Protein AF-A0A539E215-F1 (afdb_monomer_lite)

Secondary structure (DSSP, 8-state):
----SS--TTHHHHHHHHHHHTT--HHHHHIIIIIHHHHHHHTTTSS-STT-SPPPPBTT--BTTB-S-SSPPPPB-

Sequence (77 aa):
AADWGKSDPLKVPKTGQLMHEVGFSDAEIEQVLFYNPIHYYAQSGKISVEEMVPAKIDQTQRFQENSVLRGQTPVVE

Radius of gyration: 1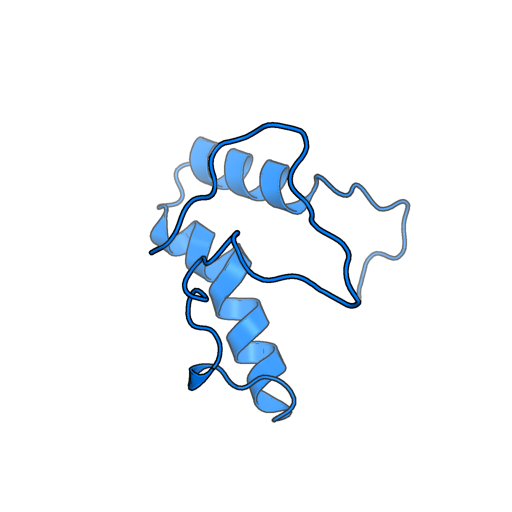7.68 Å; chains: 1; bounding box: 32×40×40 Å

pLDDT: mean 92.38, std 9.17, range [46.31, 98.69]

Foldseek 3Di:
DPPPPPDDPCPLVVVLVVCVVVPDDPVVSCCVSPVVVQVVVCVVVPHDPVPPDDDFAFQVDADVNDGPDDPDDTDGD

Structure (mmCIF, N/CA/C/O backbone):
data_AF-A0A539E215-F1
#
_entry.id   AF-A0A539E215-F1
#
loop_
_atom_site.group_PDB
_atom_site.id
_atom_site.type_symbol
_atom_site.label_atom_id
_atom_site.label_alt_id
_atom_site.label_comp_id
_atom_site.label_asym_id
_atom_site.label_entity_id
_atom_site.label_seq_id
_atom_site.pdbx_PDB_ins_code
_atom_site.Cartn_x
_atom_site.Cartn_y
_atom_site.Cartn_z
_atom_site.occupancy
_atom_site.B_iso_or_equiv
_atom_site.auth_seq_id
_atom_site.auth_comp_id
_atom_site.auth_asym_id
_atom_site.auth_atom_id
_atom_site.pdbx_PDB_model_num
ATOM 1 N N . ALA A 1 1 ? 6.831 -18.210 1.201 1.00 46.31 1 ALA A N 1
ATOM 2 C CA . ALA A 1 1 ? 7.784 -17.705 2.206 1.00 46.31 1 ALA A CA 1
ATOM 3 C C . ALA A 1 1 ? 7.538 -16.213 2.350 1.00 46.31 1 ALA A C 1
ATOM 5 O O . ALA A 1 1 ? 7.501 -15.539 1.333 1.00 46.31 1 ALA A O 1
ATOM 6 N N . ALA A 1 2 ? 7.265 -15.722 3.556 1.00 54.31 2 ALA A N 1
ATOM 7 C CA . ALA A 1 2 ? 7.350 -14.293 3.839 1.00 54.31 2 ALA A CA 1
ATOM 8 C C . ALA A 1 2 ? 8.765 -14.046 4.370 1.00 54.31 2 ALA A C 1
ATOM 10 O O . ALA A 1 2 ? 9.239 -14.840 5.181 1.00 54.31 2 ALA A O 1
ATOM 11 N N . ASP A 1 3 ? 9.459 -13.018 3.894 1.00 65.62 3 ASP A N 1
ATOM 12 C CA . ASP A 1 3 ? 10.779 -12.674 4.420 1.00 65.62 3 ASP A CA 1
ATOM 13 C C . ASP A 1 3 ? 10.602 -11.999 5.783 1.00 65.62 3 ASP A C 1
ATOM 15 O O . ASP A 1 3 ? 10.389 -10.793 5.883 1.00 65.62 3 ASP A O 1
ATOM 19 N N . TRP A 1 4 ? 10.689 -12.791 6.854 1.00 65.19 4 TRP A N 1
ATOM 20 C CA . TRP A 1 4 ? 10.592 -12.349 8.256 1.00 65.19 4 TRP A CA 1
ATOM 21 C C . TRP A 1 4 ? 11.843 -11.580 8.736 1.00 65.19 4 TRP A C 1
ATOM 23 O O . TRP A 1 4 ? 12.205 -11.627 9.911 1.00 65.19 4 TRP A O 1
ATOM 33 N N . GLY A 1 5 ? 12.544 -10.902 7.823 1.00 79.69 5 GLY A N 1
ATOM 34 C CA . GLY A 1 5 ? 13.669 -10.028 8.142 1.00 79.69 5 GLY A CA 1
ATOM 35 C C . GLY A 1 5 ? 13.218 -8.699 8.756 1.00 79.69 5 GLY A C 1
ATOM 36 O O . GLY A 1 5 ? 12.042 -8.479 9.050 1.00 79.69 5 GLY A O 1
ATOM 37 N N . LYS A 1 6 ? 14.161 -7.768 8.937 1.00 83.81 6 LYS A N 1
ATOM 38 C CA . LYS A 1 6 ? 13.839 -6.408 9.391 1.00 83.81 6 LYS A CA 1
ATOM 39 C C . LYS A 1 6 ? 12.895 -5.745 8.383 1.00 83.81 6 LYS A C 1
ATOM 41 O O . LYS A 1 6 ? 13.302 -5.446 7.261 1.00 83.81 6 LYS A O 1
ATOM 46 N N . SER A 1 7 ? 11.657 -5.505 8.804 1.00 83.62 7 SER A N 1
ATOM 47 C CA . SER A 1 7 ? 10.651 -4.866 7.960 1.00 83.62 7 SER A CA 1
ATOM 48 C C . SER A 1 7 ? 11.008 -3.400 7.699 1.00 83.62 7 SER A C 1
ATOM 50 O O . SER A 1 7 ? 11.404 -2.671 8.612 1.00 83.62 7 SER A O 1
ATOM 52 N N . ASP A 1 8 ? 10.869 -2.975 6.445 1.00 89.56 8 ASP A N 1
ATOM 53 C CA . ASP A 1 8 ? 10.855 -1.567 6.053 1.00 89.56 8 ASP A CA 1
ATOM 54 C C . ASP A 1 8 ? 9.392 -1.192 5.764 1.00 89.56 8 ASP A C 1
ATOM 56 O O . ASP A 1 8 ? 8.850 -1.657 4.756 1.00 89.56 8 ASP A O 1
ATOM 60 N N . PRO A 1 9 ? 8.734 -0.369 6.605 1.00 91.19 9 PRO A N 1
ATOM 61 C CA . PRO A 1 9 ? 7.329 -0.008 6.408 1.00 91.19 9 PRO A CA 1
ATOM 62 C C . PRO A 1 9 ? 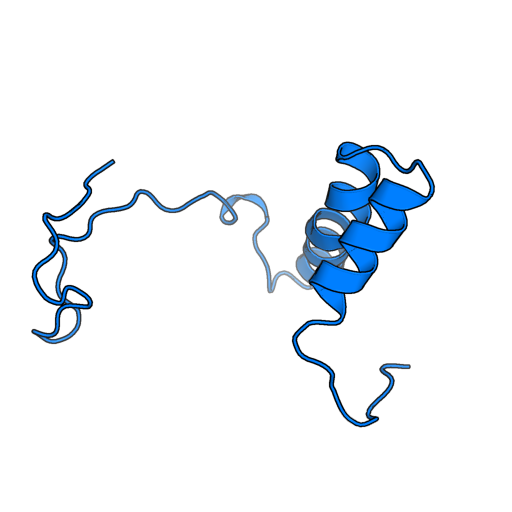7.094 0.772 5.105 1.00 91.19 9 PRO A C 1
ATOM 64 O O . PRO A 1 9 ? 5.962 0.866 4.643 1.00 91.19 9 PRO A O 1
ATOM 67 N N . LEU A 1 10 ? 8.153 1.300 4.482 1.00 95.00 10 LEU A N 1
ATOM 68 C CA . LEU A 1 10 ? 8.088 2.003 3.204 1.00 95.00 10 LEU A CA 1
ATOM 69 C C . LEU A 1 10 ? 8.399 1.099 2.006 1.00 95.00 10 LEU A C 1
ATOM 71 O O . LEU A 1 10 ? 8.521 1.594 0.887 1.00 95.00 10 LEU A O 1
ATOM 75 N N . LYS A 1 11 ? 8.543 -0.220 2.188 1.00 91.81 11 LYS A N 1
ATOM 76 C CA . LYS A 1 11 ? 8.901 -1.113 1.078 1.00 91.81 11 LYS A CA 1
ATOM 77 C C . LYS A 1 11 ? 7.843 -1.132 -0.026 1.00 91.81 11 LYS A C 1
ATOM 79 O O . LYS A 1 11 ? 8.216 -1.103 -1.195 1.00 91.81 11 LYS A O 1
ATOM 84 N N . VAL A 1 12 ? 6.557 -1.126 0.332 1.00 94.31 12 VAL A N 1
ATOM 85 C CA . VAL A 1 12 ? 5.446 -1.082 -0.636 1.00 94.31 12 VAL A CA 1
ATOM 86 C 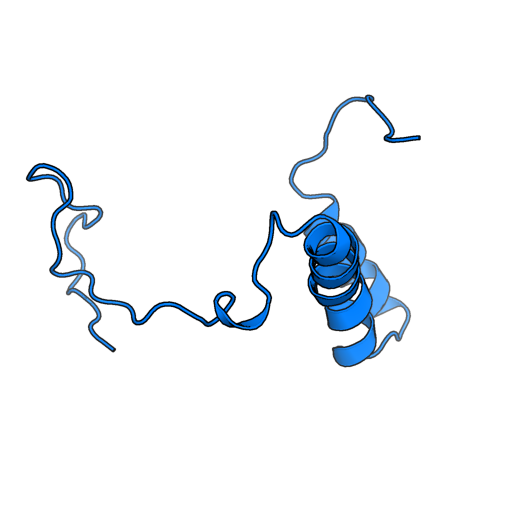C . VAL A 1 12 ? 5.513 0.182 -1.510 1.00 94.31 12 VAL A C 1
ATOM 88 O O . VAL A 1 12 ? 5.654 0.025 -2.723 1.00 94.31 12 VAL A O 1
ATOM 91 N N . PRO A 1 13 ? 5.523 1.417 -0.960 1.00 96.19 13 PRO A N 1
ATOM 92 C CA . PRO A 1 13 ? 5.596 2.616 -1.798 1.00 96.19 13 PRO A CA 1
ATOM 93 C C . PRO A 1 13 ? 6.914 2.732 -2.578 1.00 96.19 13 PRO A C 1
ATOM 95 O O . PRO A 1 13 ? 6.885 3.112 -3.744 1.00 96.19 13 PRO A O 1
ATOM 98 N N . LYS A 1 14 ? 8.060 2.334 -2.003 1.00 96.94 14 LYS A N 1
ATOM 99 C CA . LYS A 1 14 ? 9.342 2.303 -2.739 1.00 96.94 14 LYS A CA 1
ATOM 100 C C . LYS A 1 14 ? 9.307 1.346 -3.934 1.00 96.94 14 LYS A C 1
ATOM 102 O O . LYS A 1 14 ? 9.890 1.643 -4.969 1.00 96.94 14 LYS A O 1
ATOM 107 N N . THR A 1 15 ? 8.635 0.203 -3.791 1.00 96.94 15 THR A N 1
ATOM 108 C CA . THR A 1 15 ? 8.483 -0.773 -4.880 1.00 96.94 15 THR A CA 1
ATOM 109 C C . THR A 1 15 ? 7.590 -0.216 -5.983 1.00 96.94 15 THR A C 1
ATOM 111 O O . THR A 1 15 ? 7.973 -0.285 -7.143 1.00 96.94 15 THR A O 1
ATOM 114 N N . GLY A 1 16 ? 6.451 0.392 -5.632 1.00 98.12 16 GLY A N 1
ATOM 115 C CA . GLY A 1 16 ? 5.568 1.030 -6.614 1.00 98.12 16 GLY A CA 1
ATOM 116 C C . GLY A 1 16 ? 6.249 2.166 -7.375 1.00 98.12 16 GLY A C 1
ATOM 117 O O . GLY A 1 16 ? 6.143 2.233 -8.595 1.00 98.12 16 GLY A O 1
ATOM 118 N N . GLN A 1 17 ? 7.027 3.000 -6.680 1.00 98.44 17 GLN A N 1
ATOM 119 C CA . GLN A 1 17 ? 7.817 4.048 -7.323 1.00 98.44 17 GLN A CA 1
ATOM 120 C C . GLN A 1 17 ? 8.825 3.465 -8.323 1.00 98.44 17 GLN A C 1
ATOM 122 O O . GLN A 1 17 ? 8.885 3.924 -9.459 1.00 98.44 17 GLN A O 1
ATOM 127 N N . LEU A 1 18 ? 9.573 2.427 -7.936 1.00 98.56 18 LEU A N 1
ATOM 128 C CA . LEU A 1 18 ? 10.512 1.775 -8.847 1.00 98.56 18 LEU A CA 1
ATOM 129 C C . LEU A 1 18 ? 9.795 1.153 -10.054 1.00 98.56 18 LEU A C 1
ATOM 131 O O . LEU A 1 18 ? 10.288 1.271 -11.169 1.00 98.56 18 LEU A O 1
ATOM 135 N N . MET A 1 19 ? 8.637 0.512 -9.854 1.00 98.50 19 MET A N 1
ATOM 136 C CA . MET A 1 19 ? 7.828 -0.028 -10.954 1.00 98.50 19 MET A CA 1
ATOM 137 C C . MET A 1 19 ? 7.441 1.074 -11.949 1.00 98.50 19 MET A C 1
ATOM 139 O O . MET A 1 19 ? 7.619 0.913 -13.154 1.00 98.50 19 MET A O 1
ATOM 143 N N . HIS A 1 2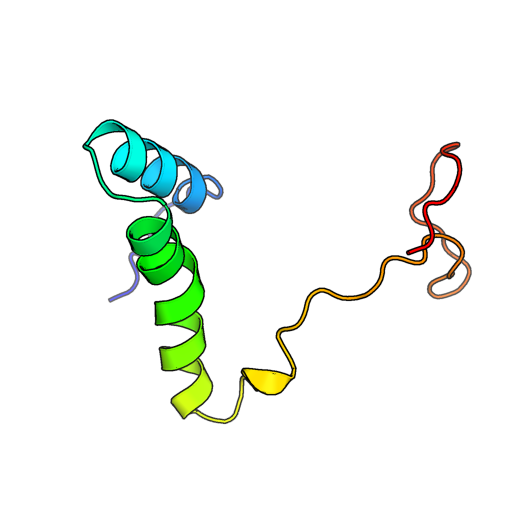0 ? 6.985 2.220 -11.450 1.00 98.44 20 HIS A N 1
ATOM 144 C CA . HIS A 1 20 ? 6.684 3.367 -12.300 1.00 98.44 20 HIS A CA 1
ATOM 145 C C . HIS A 1 20 ? 7.937 3.859 -13.051 1.00 98.44 20 HIS A C 1
ATOM 147 O O . HIS A 1 20 ? 7.904 4.060 -14.262 1.00 98.44 20 HIS A O 1
ATOM 153 N N . GLU A 1 21 ? 9.075 4.000 -12.362 1.00 98.62 21 GLU A N 1
ATOM 154 C CA . GLU A 1 21 ? 10.349 4.443 -12.955 1.00 98.62 21 GLU A CA 1
ATOM 155 C C . GLU A 1 21 ? 10.864 3.516 -14.069 1.00 98.62 21 GLU A C 1
ATOM 157 O O . GLU A 1 21 ? 11.491 3.992 -15.016 1.00 98.62 21 GLU A O 1
ATOM 162 N N . VAL A 1 22 ? 10.590 2.209 -13.991 1.00 98.38 22 VAL A N 1
ATOM 163 C CA . VAL A 1 22 ? 10.992 1.228 -15.017 1.00 98.38 22 VAL A CA 1
ATOM 164 C C . VAL A 1 22 ? 9.925 0.983 -16.093 1.00 98.38 22 VAL A C 1
ATOM 166 O O . VAL A 1 22 ? 10.131 0.140 -16.964 1.00 98.38 22 VAL A O 1
ATOM 169 N N . GLY A 1 23 ? 8.821 1.736 -16.072 1.00 98.56 23 GLY A N 1
ATOM 170 C CA . GLY A 1 23 ? 7.851 1.800 -17.168 1.00 98.56 23 GLY A CA 1
ATOM 171 C C . GLY A 1 23 ? 6.624 0.897 -17.043 1.00 98.56 23 GLY A C 1
ATOM 172 O O . GLY A 1 23 ? 5.947 0.688 -18.048 1.00 98.56 23 GLY A O 1
ATOM 173 N N . PHE A 1 24 ? 6.316 0.372 -15.853 1.00 98.69 24 PHE A N 1
ATOM 174 C CA . PHE A 1 24 ? 5.005 -0.242 -15.616 1.00 98.69 24 PHE A CA 1
ATOM 175 C C . PHE A 1 24 ? 3.911 0.829 -15.628 1.00 98.69 24 PHE A C 1
ATOM 177 O O . PHE A 1 24 ? 4.105 1.936 -15.126 1.00 98.69 24 PHE A O 1
ATOM 184 N N . SER A 1 25 ? 2.752 0.490 -16.185 1.00 98.62 25 SER A N 1
ATOM 185 C CA . SER A 1 25 ? 1.578 1.361 -16.155 1.00 98.62 25 SER A CA 1
ATOM 186 C C . SER A 1 25 ? 0.974 1.447 -14.752 1.00 98.62 25 SER A C 1
ATOM 188 O O . SER A 1 25 ? 1.071 0.505 -13.962 1.00 98.62 25 SER A O 1
ATOM 190 N N . ASP A 1 26 ? 0.270 2.543 -14.464 1.00 98.12 26 ASP A N 1
ATOM 191 C CA . ASP A 1 26 ? -0.442 2.715 -13.190 1.00 98.12 26 ASP A CA 1
ATOM 192 C C . ASP A 1 26 ? -1.404 1.552 -12.909 1.00 98.12 26 ASP A C 1
ATOM 194 O O . ASP A 1 26 ? -1.475 1.066 -11.783 1.00 98.12 26 ASP A O 1
ATOM 198 N N . ALA A 1 27 ? -2.070 1.037 -13.949 1.00 98.38 27 ALA A N 1
ATOM 199 C CA . ALA A 1 27 ? -2.969 -0.108 -13.841 1.00 98.38 27 ALA A CA 1
ATOM 200 C C . ALA A 1 27 ? -2.237 -1.398 -13.433 1.00 98.38 27 ALA A C 1
ATOM 202 O O . ALA A 1 27 ? -2.740 -2.159 -12.611 1.00 98.38 27 ALA A O 1
ATOM 203 N N . GLU A 1 28 ? -1.039 -1.657 -13.967 1.00 98.50 28 GLU A N 1
ATOM 204 C CA . GLU A 1 28 ? -0.231 -2.818 -13.566 1.00 98.50 28 GLU A CA 1
ATOM 205 C C . GLU A 1 28 ? 0.274 -2.683 -12.127 1.00 98.50 28 GLU A C 1
ATOM 207 O O . GLU A 1 28 ? 0.280 -3.659 -11.372 1.00 98.50 28 GLU A O 1
ATOM 212 N N . ILE A 1 29 ? 0.670 -1.474 -11.728 1.00 98.44 29 ILE A N 1
ATOM 213 C CA . ILE A 1 29 ? 1.119 -1.183 -10.364 1.00 98.44 29 ILE A CA 1
ATOM 214 C C . ILE A 1 29 ? -0.036 -1.382 -9.377 1.00 98.44 29 ILE A C 1
ATOM 216 O O . ILE A 1 29 ? 0.134 -2.071 -8.370 1.00 98.44 29 ILE A O 1
ATOM 220 N N . GLU A 1 30 ? -1.218 -0.843 -9.678 1.00 96.88 30 GLU A N 1
ATOM 221 C CA . GLU A 1 30 ? -2.428 -1.010 -8.869 1.00 96.88 30 GLU A CA 1
ATOM 222 C C . GLU A 1 30 ? -2.853 -2.484 -8.802 1.00 96.88 30 GLU A C 1
ATOM 224 O O . GLU A 1 30 ? -3.154 -3.006 -7.725 1.00 96.88 30 GLU A O 1
ATOM 229 N N . GLN A 1 31 ? -2.780 -3.205 -9.925 1.00 97.62 31 GLN A N 1
ATOM 230 C CA . GLN A 1 31 ? -3.068 -4.635 -9.967 1.00 97.62 31 GLN A CA 1
ATOM 231 C C . GLN A 1 31 ? -2.156 -5.422 -9.022 1.00 97.62 31 GLN A C 1
ATOM 233 O O . GLN A 1 31 ? -2.635 -6.261 -8.262 1.00 97.62 31 GLN A O 1
ATOM 238 N N . VAL A 1 32 ? -0.850 -5.155 -9.037 1.00 97.31 32 VAL A N 1
ATOM 239 C CA . VAL A 1 32 ? 0.125 -5.878 -8.209 1.00 97.31 32 VAL A CA 1
ATOM 240 C C . VAL A 1 32 ? 0.030 -5.490 -6.736 1.00 97.31 32 VAL A C 1
ATOM 242 O O . VAL A 1 32 ? 0.041 -6.373 -5.876 1.00 97.31 32 VAL A O 1
ATOM 245 N N . LEU A 1 33 ? -0.043 -4.193 -6.434 1.00 96.38 33 LEU A N 1
ATOM 246 C CA . LEU A 1 33 ? 0.054 -3.687 -5.064 1.00 96.38 33 LEU A CA 1
ATOM 247 C C . LEU A 1 33 ? -1.282 -3.673 -4.316 1.00 96.38 33 LEU A C 1
ATOM 249 O O . LEU A 1 33 ? -1.268 -3.632 -3.085 1.00 96.38 33 LEU A O 1
ATOM 253 N N . PHE A 1 34 ? -2.412 -3.730 -5.024 1.00 93.75 34 PHE A N 1
ATOM 254 C CA . PHE A 1 34 ? -3.740 -3.635 -4.422 1.00 93.75 34 PHE A CA 1
ATOM 255 C C . PHE A 1 34 ? -4.654 -4.801 -4.814 1.00 93.75 34 PHE A C 1
ATOM 257 O O . PHE A 1 34 ? -4.996 -5.621 -3.959 1.00 93.75 34 PHE A O 1
ATOM 264 N N . TYR A 1 35 ? -5.018 -4.939 -6.092 1.00 95.06 35 TYR A N 1
ATOM 265 C CA . TYR A 1 35 ? -6.067 -5.893 -6.480 1.00 95.06 35 TYR A CA 1
ATOM 266 C C . TYR A 1 35 ? -5.656 -7.358 -6.289 1.00 95.06 35 TYR A C 1
ATOM 268 O O . TYR A 1 35 ? -6.418 -8.139 -5.720 1.00 95.06 35 TYR A O 1
ATOM 276 N N . ASN A 1 36 ? -4.448 -7.751 -6.700 1.00 96.19 36 ASN A N 1
ATOM 277 C CA . ASN A 1 36 ? -3.953 -9.124 -6.559 1.00 96.19 36 ASN A CA 1
ATOM 278 C C . ASN A 1 36 ? -4.017 -9.647 -5.113 1.00 96.19 36 ASN A C 1
ATOM 280 O O . ASN A 1 36 ? -4.621 -10.705 -4.905 1.00 96.19 36 ASN A O 1
ATOM 284 N N . PRO A 1 37 ? -3.431 -8.968 -4.102 1.00 94.06 37 PRO A N 1
ATOM 285 C CA . PRO A 1 37 ? -3.501 -9.459 -2.731 1.00 94.06 37 PRO A CA 1
ATOM 286 C C . PRO A 1 37 ? -4.942 -9.506 -2.211 1.00 94.06 37 PRO A C 1
ATOM 288 O O . PRO A 1 37 ? -5.314 -10.504 -1.594 1.00 94.06 37 PRO A O 1
ATOM 291 N N . ILE A 1 38 ? -5.771 -8.498 -2.502 1.00 94.50 38 ILE A N 1
ATOM 292 C CA . ILE A 1 38 ? -7.185 -8.479 -2.094 1.00 94.50 38 ILE A CA 1
ATOM 293 C C . ILE A 1 38 ? -7.930 -9.692 -2.655 1.00 94.50 38 ILE A C 1
ATOM 295 O O . ILE A 1 38 ? -8.507 -10.463 -1.888 1.00 94.50 38 ILE A O 1
ATOM 299 N N . HIS A 1 39 ? -7.870 -9.912 -3.970 1.00 95.62 39 HIS A N 1
ATOM 300 C CA . HIS A 1 39 ? -8.557 -11.030 -4.615 1.00 95.62 39 HIS A CA 1
ATOM 301 C C . HIS A 1 39 ? -8.033 -12.387 -4.150 1.00 95.62 39 HIS A C 1
ATOM 303 O O . HIS A 1 39 ? -8.813 -13.327 -4.010 1.00 95.62 39 HIS A O 1
ATOM 309 N N . TYR A 1 40 ? -6.730 -12.504 -3.879 1.00 95.56 40 TYR A N 1
ATOM 310 C CA . TYR A 1 40 ? -6.158 -13.731 -3.336 1.00 95.56 40 TYR A CA 1
ATOM 311 C C . TYR A 1 40 ? -6.718 -14.046 -1.942 1.00 95.56 40 TYR A C 1
ATOM 313 O O . TYR A 1 40 ? -7.210 -15.149 -1.708 1.00 95.56 40 TYR A O 1
ATOM 321 N N . TYR A 1 41 ? -6.710 -13.079 -1.020 1.00 94.75 41 TYR A N 1
ATOM 322 C CA . TYR A 1 41 ? -7.236 -13.285 0.333 1.00 94.75 41 TYR A CA 1
ATOM 323 C C . TYR A 1 41 ? -8.764 -13.417 0.371 1.00 94.75 41 TYR A C 1
ATOM 325 O O . TYR A 1 41 ? -9.282 -14.144 1.224 1.00 94.75 41 TYR A O 1
ATOM 333 N N . ALA A 1 42 ? -9.491 -12.796 -0.561 1.00 96.12 42 ALA A N 1
ATOM 334 C CA . ALA A 1 42 ? -1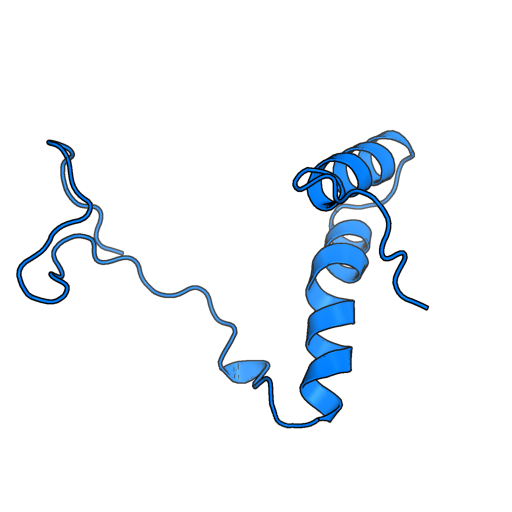0.943 -12.935 -0.691 1.00 96.12 42 ALA A CA 1
ATOM 335 C C . ALA A 1 42 ? -11.388 -14.387 -0.936 1.00 96.12 42 ALA A C 1
ATOM 337 O O . ALA A 1 42 ? -12.469 -14.775 -0.498 1.00 96.12 42 ALA A O 1
ATOM 338 N N . GLN A 1 43 ? -10.529 -15.241 -1.510 1.00 96.06 43 GLN A N 1
ATOM 339 C CA . GLN A 1 43 ? -10.808 -16.679 -1.676 1.00 96.06 43 GLN A CA 1
ATOM 340 C C . GLN A 1 43 ? -11.082 -17.399 -0.346 1.00 96.06 43 GLN A C 1
ATOM 342 O O . GLN A 1 43 ? -11.744 -18.432 -0.321 1.00 96.06 43 GLN A O 1
ATOM 347 N N . SER A 1 44 ? -10.593 -16.856 0.774 1.00 96.56 44 SER A N 1
ATOM 348 C CA . SER A 1 44 ? -10.858 -17.396 2.112 1.00 96.56 44 SER A CA 1
ATOM 349 C C . SER A 1 44 ? -12.241 -17.032 2.673 1.00 96.56 44 SER A C 1
ATOM 351 O O . SER A 1 44 ? -12.613 -17.523 3.740 1.00 96.56 44 SER A O 1
ATOM 353 N N . GLY A 1 45 ? -12.975 -16.123 2.021 1.00 94.81 45 GLY A N 1
ATOM 354 C CA . GLY A 1 45 ? -14.216 -15.536 2.534 1.00 94.81 45 GLY A CA 1
ATOM 355 C C . GLY A 1 45 ? -14.024 -14.586 3.724 1.00 94.81 45 GLY A C 1
ATOM 356 O O . GLY A 1 45 ? -15.002 -14.176 4.341 1.00 94.81 45 GLY A O 1
ATOM 357 N N . LYS A 1 46 ? -12.778 -14.251 4.094 1.00 92.81 46 LYS A N 1
ATOM 358 C CA . LYS A 1 46 ? -12.461 -13.290 5.170 1.00 92.81 46 LYS A CA 1
ATOM 359 C C . LYS A 1 46 ? -12.349 -11.844 4.691 1.00 92.81 46 LYS A C 1
ATOM 361 O O . LYS A 1 46 ? -12.296 -10.946 5.525 1.00 92.81 46 LYS A O 1
ATOM 366 N N . ILE A 1 47 ? -12.304 -11.634 3.377 1.00 94.12 47 ILE A N 1
ATOM 367 C CA . ILE A 1 47 ? -12.358 -10.320 2.735 1.00 94.12 47 ILE A CA 1
ATOM 368 C C . ILE A 1 47 ? -13.537 -10.333 1.763 1.00 94.12 47 ILE A C 1
ATOM 370 O O . ILE A 1 47 ? -13.628 -11.237 0.935 1.00 94.12 47 ILE A O 1
ATOM 374 N N . SER A 1 48 ? -14.413 -9.335 1.883 1.00 92.62 48 SER A N 1
ATOM 375 C CA . SER A 1 48 ? -15.489 -9.036 0.934 1.00 92.62 48 SER A CA 1
ATOM 376 C C . SER A 1 48 ? -14.989 -7.956 -0.019 1.00 92.62 48 SER A C 1
ATOM 378 O O . SER A 1 48 ? -14.674 -6.855 0.427 1.00 92.62 48 SER A O 1
ATOM 380 N N . VAL A 1 49 ? -14.857 -8.269 -1.310 1.00 91.44 49 VAL A N 1
ATOM 381 C CA . VAL A 1 49 ? -14.361 -7.299 -2.307 1.00 91.44 49 VAL A CA 1
ATOM 382 C C . VAL A 1 49 ? -15.410 -6.215 -2.541 1.00 91.44 49 VAL A C 1
ATOM 384 O O . VAL A 1 49 ? -15.077 -5.049 -2.723 1.00 91.44 49 VAL A O 1
ATOM 387 N N . GLU A 1 50 ? -16.683 -6.588 -2.461 1.00 90.38 50 GLU A N 1
ATOM 388 C CA . GLU A 1 50 ? -17.835 -5.711 -2.636 1.00 90.38 50 GLU A CA 1
ATOM 389 C C . GLU A 1 50 ? -17.923 -4.648 -1.532 1.00 90.38 50 GLU A C 1
ATOM 391 O O . GLU A 1 50 ? -18.411 -3.545 -1.771 1.00 90.38 50 GLU A O 1
ATOM 396 N N . GLU A 1 51 ? -17.426 -4.957 -0.332 1.00 89.62 51 GLU A N 1
ATOM 397 C CA . GLU A 1 51 ? -17.359 -4.017 0.792 1.00 89.62 51 GLU A CA 1
ATOM 398 C C . GLU A 1 51 ? -16.092 -3.149 0.780 1.00 89.62 51 GLU A C 1
ATOM 400 O O . GLU A 1 51 ? -16.016 -2.173 1.528 1.00 89.62 51 GLU A O 1
ATOM 405 N N . MET A 1 52 ? -15.106 -3.446 -0.076 1.00 85.56 52 MET A N 1
ATOM 406 C CA . MET A 1 52 ? -13.883 -2.645 -0.220 1.00 85.56 52 MET A CA 1
ATOM 407 C C . MET A 1 52 ? -14.105 -1.405 -1.093 1.00 85.56 52 MET A C 1
ATOM 409 O O . MET A 1 52 ? -13.398 -1.163 -2.070 1.00 85.56 52 MET A O 1
ATOM 413 N N . VAL A 1 53 ? -15.089 -0.594 -0.714 1.00 85.50 53 VAL A N 1
ATOM 414 C CA . VAL A 1 53 ? -15.355 0.715 -1.313 1.00 85.50 53 VAL A CA 1
ATOM 415 C C . VAL A 1 53 ? -14.756 1.826 -0.446 1.00 85.50 53 VAL A C 1
ATOM 417 O O . VAL A 1 53 ? -14.711 1.687 0.780 1.00 85.50 53 VAL A O 1
ATOM 420 N N . PRO A 1 54 ? -14.304 2.948 -1.039 1.00 84.81 54 PRO A N 1
ATOM 421 C CA . PRO A 1 54 ? -13.912 4.118 -0.266 1.00 84.81 54 PRO A CA 1
ATOM 422 C C . PRO A 1 54 ? -15.039 4.531 0.684 1.00 84.81 54 PRO A C 1
ATOM 424 O O . PRO A 1 54 ? -16.180 4.742 0.265 1.00 84.81 54 PRO A O 1
ATOM 427 N N . ALA A 1 55 ? -14.728 4.621 1.975 1.00 86.25 55 ALA A N 1
ATOM 428 C CA . ALA A 1 55 ? -15.680 5.117 2.954 1.00 86.25 55 ALA A CA 1
ATOM 429 C C . ALA A 1 55 ? -15.902 6.615 2.723 1.00 86.25 55 ALA A C 1
ATOM 431 O O . ALA A 1 55 ? -14.937 7.356 2.535 1.00 86.25 55 ALA A O 1
ATOM 432 N N . LYS A 1 56 ? -17.162 7.061 2.782 1.00 90.94 56 LYS A N 1
ATOM 433 C CA . LYS A 1 56 ? -17.470 8.495 2.788 1.00 90.94 56 LYS A CA 1
ATOM 434 C C . LYS A 1 56 ? -16.834 9.145 4.006 1.00 90.94 56 LYS A C 1
ATOM 436 O O . LYS A 1 56 ? -16.977 8.639 5.123 1.00 90.94 56 LYS A O 1
ATOM 441 N N . ILE A 1 57 ? -16.151 10.259 3.791 1.00 92.25 57 ILE A N 1
ATOM 442 C CA . ILE A 1 57 ? -15.520 10.989 4.880 1.00 92.25 57 ILE A CA 1
ATOM 443 C C . ILE A 1 57 ? -16.563 11.863 5.578 1.00 92.25 57 ILE A C 1
ATOM 445 O O . ILE A 1 57 ? -17.186 12.720 4.969 1.00 92.25 57 ILE A O 1
ATOM 449 N N . ASP A 1 58 ? -16.706 11.689 6.889 1.00 94.00 58 ASP A N 1
ATOM 450 C CA . ASP A 1 58 ? -17.419 12.624 7.759 1.00 94.00 58 ASP A CA 1
ATOM 451 C C . ASP A 1 58 ? -16.598 12.846 9.030 1.00 94.00 58 ASP A C 1
ATOM 453 O O . ASP A 1 58 ? -16.644 12.078 9.995 1.00 94.00 58 ASP A O 1
ATOM 457 N N . GLN A 1 59 ? -15.806 13.918 9.023 1.00 95.44 59 GLN A N 1
ATOM 458 C CA . GLN A 1 59 ? -14.918 14.263 10.134 1.00 95.44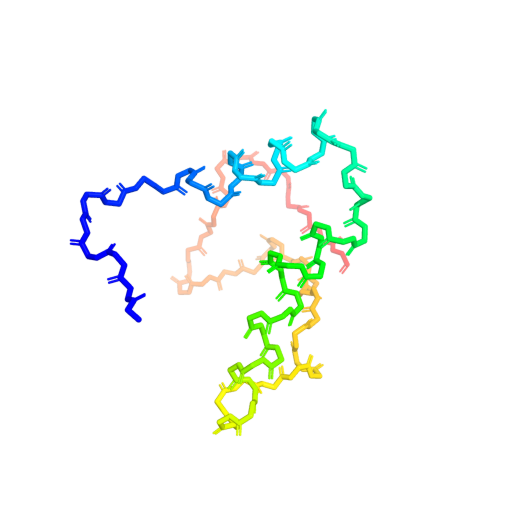 59 GLN A CA 1
ATOM 459 C C . GLN A 1 59 ? -15.641 14.921 11.319 1.00 95.44 59 GLN A C 1
ATOM 461 O O . GLN A 1 59 ? -14.989 15.283 12.303 1.00 95.44 59 GLN A O 1
ATOM 466 N N . THR A 1 60 ? -16.967 15.089 11.254 1.00 95.00 60 THR A N 1
ATOM 467 C CA . THR A 1 60 ? -17.764 15.574 12.391 1.00 95.00 60 THR A CA 1
ATOM 468 C C . THR A 1 60 ? -18.064 14.460 13.397 1.00 95.00 60 THR A C 1
ATOM 470 O O . THR A 1 60 ? -18.325 14.743 14.571 1.00 95.00 60 THR A O 1
ATOM 473 N N . GLN A 1 61 ? -17.966 13.196 12.970 1.00 94.31 61 GLN A N 1
ATOM 474 C CA . GLN A 1 61 ? -18.200 12.040 13.828 1.00 94.31 61 GLN A CA 1
ATOM 475 C C . GLN A 1 61 ? -17.165 11.951 14.953 1.00 94.31 61 GLN A C 1
ATOM 477 O O . GLN A 1 61 ? -15.975 12.233 14.787 1.00 94.31 61 GLN A O 1
ATOM 482 N N . ARG A 1 62 ? -17.636 11.529 16.129 1.00 93.88 62 ARG A N 1
ATOM 483 C CA . ARG A 1 62 ? -16.809 11.302 17.319 1.00 93.88 62 ARG A CA 1
ATOM 484 C C . ARG A 1 62 ? -16.723 9.809 17.593 1.00 93.88 62 ARG A C 1
ATOM 486 O O . ARG A 1 62 ? -17.723 9.103 17.503 1.00 93.88 62 ARG A O 1
ATOM 493 N N . PHE A 1 63 ? -15.550 9.343 18.005 1.00 93.94 63 PHE A N 1
ATOM 494 C CA . PHE A 1 63 ? -15.374 7.983 18.505 1.00 93.94 63 PHE A CA 1
ATOM 495 C C . PHE A 1 63 ? -15.160 8.027 20.014 1.00 93.94 63 PHE A C 1
ATOM 497 O O . PHE A 1 63 ? -14.141 8.540 20.474 1.00 93.94 63 PHE A O 1
ATOM 504 N N . GLN A 1 64 ? -16.124 7.518 20.788 1.00 96.50 64 GLN A N 1
ATOM 505 C CA . GLN A 1 64 ? -16.082 7.560 22.258 1.00 96.50 64 GLN A CA 1
ATOM 506 C C . GLN A 1 64 ? -15.784 8.975 22.786 1.00 96.50 64 GLN A C 1
ATOM 508 O O . GLN A 1 64 ? -14.858 9.178 23.566 1.00 96.50 64 GLN A O 1
ATOM 513 N N . GLU A 1 65 ? -16.515 9.971 22.282 1.00 94.25 65 GLU A N 1
ATOM 514 C CA . GLU A 1 65 ? -16.306 11.394 22.578 1.00 94.25 65 GLU A CA 1
ATOM 515 C C . GLU A 1 65 ? -14.944 11.985 22.183 1.00 94.25 65 GLU A C 1
ATOM 517 O O . GLU A 1 65 ? -14.670 13.140 22.504 1.00 94.25 65 GLU A O 1
ATOM 522 N N . ASN A 1 66 ? -14.102 11.269 21.440 1.00 95.25 66 ASN A N 1
ATOM 523 C CA . ASN A 1 66 ? -12.849 11.800 20.912 1.00 95.25 66 ASN A CA 1
ATOM 524 C C . ASN A 1 66 ? -12.999 12.257 19.459 1.00 95.25 66 ASN A C 1
ATOM 526 O O . ASN A 1 66 ? -13.750 11.671 18.677 1.00 95.25 66 ASN A O 1
ATOM 530 N N . SER A 1 67 ? -12.230 13.286 19.093 1.00 94.81 67 SER A N 1
ATOM 531 C CA . SER A 1 67 ? -12.076 13.743 17.711 1.00 94.81 67 SER A CA 1
ATOM 532 C C . SER A 1 67 ? -10.617 13.630 17.267 1.00 94.81 67 SER A C 1
ATOM 534 O O . SER A 1 67 ? -9.683 13.872 18.042 1.00 94.81 67 SER A O 1
ATOM 536 N N . VAL A 1 68 ? -10.420 13.280 15.996 1.00 92.88 68 VAL A N 1
ATOM 537 C CA . VAL A 1 68 ? -9.108 13.306 15.331 1.00 92.88 68 VAL A CA 1
ATOM 538 C C . VAL A 1 68 ? -8.675 14.727 14.959 1.00 92.88 68 VAL A C 1
ATOM 540 O O . VAL A 1 68 ? -7.489 14.963 14.737 1.00 92.88 68 VAL A O 1
ATOM 543 N N . LEU A 1 69 ? -9.605 15.687 14.947 1.00 95.81 69 LEU A N 1
ATOM 544 C CA . LEU A 1 69 ? -9.314 17.077 14.621 1.00 95.81 69 LEU A CA 1
ATOM 545 C C . LEU A 1 69 ? -8.458 17.739 15.715 1.00 95.81 69 LEU A C 1
ATOM 547 O O . LEU A 1 69 ? -8.530 17.427 16.906 1.00 95.81 69 LEU A O 1
ATOM 551 N N . ARG A 1 70 ? -7.611 18.660 15.274 1.00 95.31 70 ARG A N 1
ATOM 552 C CA . ARG A 1 70 ? -6.651 19.482 16.018 1.00 95.31 70 ARG A CA 1
ATOM 553 C C . ARG A 1 70 ? -6.708 20.927 15.489 1.00 95.31 70 ARG A C 1
ATOM 555 O O . ARG A 1 70 ? -5.681 21.524 15.190 1.00 95.31 70 ARG A O 1
ATOM 562 N N . GLY A 1 71 ? -7.923 21.464 15.330 1.00 93.75 71 GLY A N 1
ATOM 563 C CA . GLY A 1 71 ? -8.180 22.833 14.856 1.00 93.75 71 GLY A CA 1
ATOM 564 C C . GLY A 1 71 ? -8.501 22.970 13.363 1.00 93.75 71 GLY A C 1
ATOM 565 O O . GLY A 1 71 ? -8.738 24.083 12.905 1.00 93.75 71 GLY A O 1
ATOM 566 N N . GLN A 1 72 ? -8.534 21.870 12.604 1.00 96.69 72 GLN A N 1
ATOM 567 C CA . GLN A 1 72 ? -8.976 21.892 11.208 1.00 96.69 72 GLN A CA 1
ATOM 568 C C . GLN A 1 72 ? -10.502 22.047 11.099 1.00 96.69 72 GLN A C 1
ATOM 570 O O . GLN A 1 72 ? -11.246 21.571 11.961 1.00 96.69 72 GLN A O 1
ATOM 575 N N . THR A 1 73 ? -10.968 22.655 10.005 1.00 96.50 73 THR A N 1
ATOM 576 C CA . THR A 1 73 ? -12.376 22.590 9.589 1.00 96.50 73 THR A CA 1
ATOM 577 C C . THR A 1 73 ? -12.689 21.172 9.091 1.00 96.50 73 THR A C 1
ATOM 579 O O . THR A 1 73 ? -11.930 20.663 8.265 1.00 96.50 73 THR A O 1
ATOM 582 N N . PRO A 1 74 ? -13.762 20.522 9.577 1.00 95.69 74 PRO A N 1
ATOM 583 C CA . PRO A 1 74 ? -14.106 19.162 9.170 1.00 95.69 74 PRO A CA 1
ATOM 584 C C . PRO A 1 74 ? -14.471 19.086 7.684 1.00 95.69 74 PRO A C 1
ATOM 586 O O . PRO A 1 74 ? -15.213 19.930 7.182 1.00 95.69 74 PRO A O 1
ATOM 589 N N . VAL A 1 75 ? -13.990 18.040 7.012 1.00 95.56 75 VAL A N 1
ATOM 590 C CA . VAL A 1 75 ? -14.451 17.625 5.679 1.00 95.56 75 VAL A CA 1
ATOM 591 C C . VAL A 1 75 ? -15.621 16.652 5.825 1.00 95.56 75 VAL A C 1
ATOM 593 O O . VAL A 1 75 ? -15.567 15.735 6.650 1.00 95.56 75 VAL A O 1
ATOM 596 N N . VAL A 1 76 ? -16.663 16.868 5.020 1.00 94.69 76 VAL A N 1
ATOM 597 C CA . VAL A 1 76 ? -17.824 15.981 4.882 1.00 94.69 76 VAL A CA 1
ATOM 598 C C . VAL A 1 76 ? -18.076 15.759 3.390 1.00 94.69 76 VAL A C 1
ATOM 600 O O . VAL A 1 76 ? -18.233 16.737 2.656 1.00 94.69 76 VAL A O 1
ATOM 603 N N . GLU A 1 77 ? -18.076 14.498 2.964 1.00 92.81 77 GLU A N 1
ATOM 604 C CA . GLU A 1 77 ? -18.293 14.032 1.582 1.00 92.81 77 GLU A CA 1
ATOM 605 C C . GLU A 1 77 ? -19.698 13.458 1.343 1.00 92.81 77 GLU A C 1
ATOM 607 O O . GLU A 1 77 ? -20.239 12.741 2.220 1.00 92.81 77 GLU A O 1
#